Protein AF-A0A8I3AAV0-F1 (afdb_monomer_lite)

Organism: NCBI:txid495285

InterPro domains:
  IPR007312 Phosphoesterase [PTHR31956] (42-120)

Sequence (125 aa):
MYIKHSLILLGGVAGSLATQIPPKHFTAPAAAPTDQSSFYVGDSNDTITNTPYVPGKVFDRFIQIWLENANFATAIADPVYKKLASKGILLTSYYGVTHPSEPNYIASVGGDFFGLAADSLTYIP

Structure (mmCIF, N/CA/C/O backbone):
data_AF-A0A8I3AAV0-F1
#
_entry.id   AF-A0A8I3AAV0-F1
#
loop_
_atom_site.group_PDB
_atom_site.id
_atom_site.type_symbol
_atom_site.label_atom_id
_atom_site.label_alt_id
_atom_site.label_comp_id
_atom_site.label_asym_id
_atom_site.label_entity_id
_atom_site.label_seq_id
_atom_site.pdbx_PDB_ins_code
_atom_site.Cartn_x
_atom_site.Cartn_y
_atom_site.Cartn_z
_atom_site.occupancy
_atom_site.B_iso_or_equiv
_atom_site.auth_seq_id
_atom_site.auth_comp_id
_atom_site.auth_asym_id
_atom_site.auth_atom_id
_atom_site.pdbx_PDB_model_num
ATOM 1 N N . MET A 1 1 ? 50.391 2.138 -17.350 1.00 45.47 1 MET A N 1
ATOM 2 C CA . M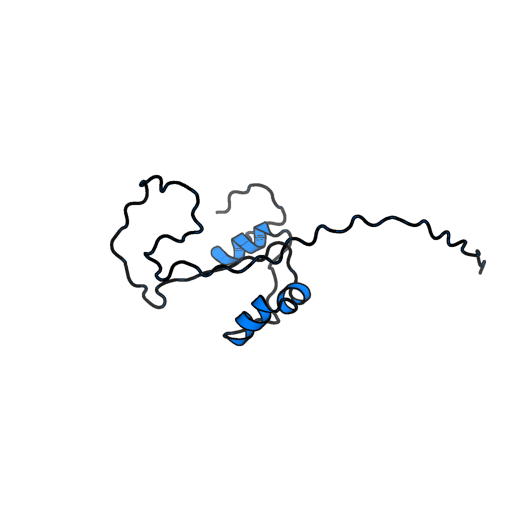ET A 1 1 ? 50.785 2.938 -16.173 1.00 45.47 1 MET A CA 1
ATOM 3 C C . MET A 1 1 ? 51.172 4.329 -16.647 1.00 45.47 1 MET A C 1
ATOM 5 O O . MET A 1 1 ? 52.211 4.477 -17.269 1.00 45.47 1 MET A O 1
ATOM 9 N N . TYR A 1 2 ? 50.299 5.312 -16.431 1.00 33.34 2 TYR A N 1
ATOM 10 C CA . TYR A 1 2 ? 50.631 6.735 -16.503 1.00 33.34 2 TYR A CA 1
ATOM 11 C C . TYR A 1 2 ? 49.705 7.459 -15.526 1.00 33.34 2 TYR A C 1
ATOM 13 O O . TYR A 1 2 ? 48.484 7.366 -15.635 1.00 33.34 2 TYR A O 1
ATOM 21 N N . ILE A 1 3 ? 50.309 8.094 -14.526 1.00 40.25 3 ILE A N 1
ATOM 22 C CA . ILE A 1 3 ? 49.645 8.820 -13.445 1.00 40.25 3 ILE A CA 1
ATOM 23 C C . ILE A 1 3 ? 49.410 10.243 -13.955 1.00 40.25 3 ILE A C 1
ATOM 25 O O . ILE A 1 3 ? 50.364 10.922 -14.338 1.00 40.25 3 ILE A O 1
ATOM 29 N N . LYS A 1 4 ? 48.157 10.706 -13.977 1.00 34.09 4 LYS A N 1
ATOM 30 C CA . LYS A 1 4 ? 47.839 12.127 -14.163 1.00 34.09 4 LYS A CA 1
ATOM 31 C C . LYS A 1 4 ? 47.354 12.695 -12.836 1.00 34.09 4 LYS A C 1
ATOM 33 O O . LYS A 1 4 ? 46.468 12.138 -12.201 1.00 34.09 4 LYS A O 1
ATOM 38 N N . HIS A 1 5 ? 48.010 13.776 -12.428 1.00 35.25 5 HIS A N 1
ATOM 39 C CA . HIS A 1 5 ? 47.771 14.502 -11.192 1.00 35.25 5 HIS A CA 1
ATOM 40 C C . HIS A 1 5 ? 46.419 15.223 -11.262 1.00 35.25 5 HIS A C 1
ATOM 42 O O . HIS A 1 5 ? 46.136 15.918 -12.238 1.00 35.25 5 HIS A O 1
ATOM 48 N N . SER A 1 6 ? 45.602 15.047 -10.226 1.00 36.72 6 SER A N 1
ATOM 49 C CA . SER A 1 6 ? 44.324 15.737 -10.052 1.00 36.72 6 SER A CA 1
ATOM 50 C C . SER A 1 6 ? 44.550 17.162 -9.552 1.00 36.72 6 SER A C 1
ATOM 52 O O . SER A 1 6 ? 45.191 17.360 -8.522 1.00 36.72 6 SER A O 1
ATOM 54 N N . LEU A 1 7 ? 43.974 18.148 -10.242 1.00 34.00 7 LEU A N 1
ATOM 55 C CA . LEU A 1 7 ? 43.758 19.489 -9.705 1.00 34.00 7 LEU A CA 1
ATOM 56 C C . LEU A 1 7 ? 42.315 19.558 -9.197 1.00 34.00 7 LEU A C 1
ATOM 58 O O . LEU A 1 7 ? 41.374 19.517 -9.987 1.00 34.00 7 LEU A O 1
ATOM 62 N N . ILE A 1 8 ? 42.149 19.632 -7.878 1.00 42.28 8 ILE A N 1
ATOM 63 C CA . ILE A 1 8 ? 40.857 19.879 -7.235 1.00 42.28 8 ILE A CA 1
ATOM 64 C C . ILE A 1 8 ? 40.718 21.395 -7.080 1.00 42.28 8 ILE A C 1
ATOM 66 O O . ILE A 1 8 ? 41.411 21.999 -6.264 1.00 42.28 8 ILE A O 1
ATOM 70 N N . LEU A 1 9 ? 39.817 22.010 -7.847 1.00 33.19 9 LEU A N 1
ATOM 71 C CA . LEU A 1 9 ? 39.296 23.338 -7.526 1.00 33.19 9 LEU A CA 1
ATOM 72 C C . LEU A 1 9 ? 38.029 23.168 -6.682 1.00 33.19 9 LEU 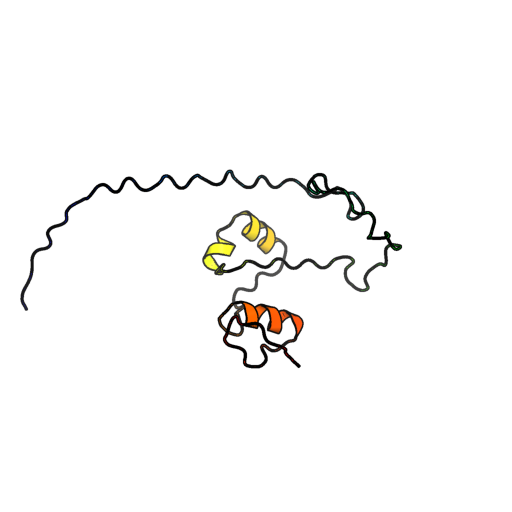A C 1
ATOM 74 O O . LEU A 1 9 ? 36.999 22.720 -7.185 1.00 33.19 9 LEU A O 1
ATOM 78 N N . LEU A 1 10 ? 38.104 23.546 -5.401 1.00 38.22 10 LEU A N 1
ATOM 79 C CA . LEU A 1 10 ? 36.923 23.801 -4.576 1.00 38.22 10 LEU A CA 1
ATOM 80 C C . LEU A 1 10 ? 36.238 25.074 -5.097 1.00 38.22 10 LEU A C 1
ATOM 82 O O . LEU A 1 10 ? 36.533 26.186 -4.664 1.00 38.22 10 LEU A O 1
ATOM 86 N N . GLY A 1 11 ? 35.329 24.906 -6.052 1.00 38.47 11 GLY A N 1
ATOM 87 C CA . GLY A 1 11 ? 34.324 25.913 -6.366 1.00 38.47 11 GLY A CA 1
ATOM 88 C C . GLY A 1 11 ? 33.239 25.868 -5.296 1.00 38.47 11 GLY A C 1
ATOM 89 O O . GLY A 1 11 ? 32.526 24.873 -5.185 1.00 38.47 11 GLY A O 1
ATOM 90 N N . GLY A 1 12 ? 33.132 26.928 -4.495 1.00 42.00 12 GLY A N 1
ATOM 91 C CA . GLY A 1 12 ? 32.033 27.115 -3.555 1.00 42.00 12 GLY A CA 1
ATOM 92 C C . GLY A 1 12 ? 30.718 27.255 -4.312 1.00 42.00 12 GLY A C 1
ATOM 93 O O . GLY A 1 12 ? 30.347 28.348 -4.728 1.00 42.00 12 GLY A O 1
ATOM 94 N N . VAL A 1 13 ? 30.012 26.143 -4.497 1.00 41.62 13 VAL A N 1
ATOM 95 C CA . VAL A 1 13 ? 28.592 26.182 -4.829 1.00 41.62 13 VAL A CA 1
ATOM 96 C C . VAL A 1 13 ? 27.893 26.550 -3.530 1.00 41.62 13 VAL A C 1
ATOM 98 O O . VAL A 1 13 ? 27.864 25.758 -2.589 1.00 41.62 13 VAL A O 1
ATOM 101 N N . ALA A 1 14 ? 27.362 27.770 -3.462 1.00 46.22 14 ALA A N 1
ATOM 102 C CA . ALA A 1 14 ? 26.307 28.089 -2.517 1.00 46.22 14 ALA A CA 1
ATOM 103 C C . ALA A 1 14 ? 25.137 27.162 -2.860 1.00 46.22 14 ALA A C 1
ATOM 105 O O . ALA A 1 14 ? 24.333 27.455 -3.743 1.00 46.22 14 ALA A O 1
ATOM 106 N N . GLY A 1 15 ? 25.123 25.981 -2.238 1.00 41.41 15 GLY A N 1
ATOM 107 C CA . GLY A 1 15 ? 23.996 25.074 -2.304 1.00 41.41 15 GLY A CA 1
ATOM 108 C C . GLY A 1 15 ? 22.787 25.867 -1.853 1.00 41.41 15 GLY A C 1
ATOM 109 O O . GLY A 1 15 ? 22.791 26.439 -0.761 1.00 41.41 15 GLY A O 1
ATOM 110 N N . SER A 1 16 ? 21.794 25.957 -2.730 1.00 45.75 16 SER A N 1
ATOM 111 C CA . SER A 1 16 ? 20.456 26.392 -2.380 1.00 45.75 16 SER A CA 1
ATOM 112 C C . SER A 1 16 ? 20.106 25.757 -1.041 1.00 45.75 16 SER A C 1
ATOM 114 O O . SER A 1 16 ? 20.102 24.532 -0.911 1.00 45.75 16 SER A O 1
ATOM 116 N N . LEU A 1 17 ? 19.875 26.591 -0.024 1.00 42.09 17 LEU A N 1
ATOM 117 C CA . LEU A 1 17 ? 19.238 26.139 1.200 1.00 42.09 17 LEU A CA 1
ATOM 118 C C . LEU A 1 17 ? 17.947 25.478 0.731 1.00 42.09 17 LEU A C 1
ATOM 120 O O . LEU A 1 17 ? 17.057 26.167 0.232 1.00 42.09 17 LEU A O 1
ATOM 124 N N . ALA A 1 18 ? 17.880 24.147 0.797 1.00 49.00 18 ALA A N 1
ATOM 125 C CA . ALA A 1 18 ? 16.613 23.462 0.680 1.00 49.00 18 ALA A CA 1
ATOM 126 C C . ALA A 1 18 ? 15.725 24.151 1.710 1.00 49.00 18 ALA A C 1
ATOM 128 O O . ALA A 1 18 ? 16.037 24.127 2.903 1.00 49.00 18 ALA A O 1
ATOM 129 N N . THR A 1 19 ? 14.698 24.866 1.253 1.00 42.41 19 THR A N 1
ATOM 130 C CA . THR A 1 19 ? 13.682 25.382 2.152 1.00 42.41 19 THR A CA 1
ATOM 131 C C . THR A 1 19 ? 13.166 24.156 2.873 1.00 42.41 19 THR A C 1
ATOM 133 O O . THR A 1 19 ? 12.578 23.262 2.265 1.00 42.41 19 THR A O 1
ATOM 136 N N . GLN A 1 20 ? 13.518 24.047 4.152 1.00 42.31 20 GLN A N 1
ATOM 137 C CA . GLN A 1 20 ? 13.066 22.961 4.990 1.00 42.31 20 GLN A CA 1
ATOM 138 C C . GLN A 1 20 ? 11.547 23.069 4.946 1.00 42.31 20 GLN A C 1
ATOM 140 O O . GLN A 1 20 ? 10.989 24.031 5.477 1.00 42.31 20 GLN A O 1
ATOM 145 N N . ILE A 1 21 ? 10.892 22.166 4.204 1.00 47.94 21 ILE A N 1
ATOM 146 C CA . ILE A 1 21 ? 9.435 22.095 4.182 1.00 47.94 21 ILE A CA 1
ATOM 147 C C . ILE A 1 21 ? 9.069 22.017 5.661 1.00 47.94 21 ILE A C 1
ATOM 149 O O . ILE A 1 21 ? 9.572 21.102 6.330 1.00 47.94 21 ILE A O 1
ATOM 153 N N . PRO A 1 22 ? 8.323 23.001 6.202 1.00 49.22 22 PRO A N 1
ATOM 154 C CA . PRO A 1 22 ? 7.994 23.003 7.614 1.00 49.22 22 PRO A CA 1
ATOM 155 C C . PRO A 1 22 ? 7.444 21.617 7.940 1.00 49.22 22 PRO A C 1
ATOM 157 O O . PRO A 1 22 ? 6.686 21.080 7.118 1.00 49.22 22 PRO A O 1
ATOM 160 N N . PRO A 1 23 ? 7.887 20.991 9.049 1.00 52.78 23 PRO A N 1
ATOM 161 C CA . PRO A 1 23 ? 7.458 19.645 9.392 1.00 52.78 23 PRO A CA 1
ATOM 162 C C . PRO A 1 23 ? 5.948 19.605 9.221 1.00 52.78 23 PRO A C 1
ATOM 164 O O . PRO A 1 23 ? 5.255 20.472 9.756 1.00 52.78 23 PRO A O 1
ATOM 167 N N . LYS A 1 24 ? 5.447 18.683 8.387 1.00 55.88 24 LYS A N 1
ATOM 168 C CA . LYS A 1 24 ? 4.005 18.556 8.189 1.00 55.88 24 LYS A CA 1
ATOM 169 C C . LYS A 1 24 ? 3.433 18.238 9.561 1.00 55.88 24 LYS A C 1
ATOM 171 O O . LYS A 1 24 ? 3.563 17.115 10.042 1.00 55.88 24 LYS A O 1
ATOM 176 N N . HIS A 1 25 ? 2.891 19.254 10.225 1.00 59.69 25 HIS A N 1
ATOM 177 C CA . HIS A 1 25 ? 2.276 19.089 11.522 1.00 59.69 25 HIS A CA 1
ATOM 178 C C . HIS A 1 25 ? 1.075 18.196 11.282 1.00 59.69 25 HIS A C 1
ATOM 180 O O . HIS A 1 25 ? 0.101 18.597 10.640 1.00 59.69 25 HIS A O 1
ATOM 186 N N . PHE A 1 26 ? 1.188 16.948 11.733 1.00 64.12 26 PHE A N 1
ATOM 187 C CA . PHE A 1 26 ? 0.050 16.059 11.752 1.00 64.12 26 PHE A CA 1
ATOM 188 C C . PHE A 1 26 ? -1.034 16.768 12.548 1.00 64.12 26 PHE A C 1
ATOM 190 O O . PHE A 1 26 ? -0.852 17.074 13.727 1.00 64.12 26 PHE A O 1
ATOM 197 N N . THR A 1 27 ? -2.137 17.058 11.881 1.00 64.69 27 THR A N 1
ATOM 198 C CA . THR A 1 27 ? -3.313 17.567 12.555 1.00 64.69 27 THR A CA 1
ATOM 199 C C . THR A 1 27 ? -4.314 16.423 12.570 1.00 64.69 27 THR A C 1
ATOM 201 O O . THR A 1 27 ? -4.490 15.733 11.564 1.00 64.69 27 THR A O 1
ATOM 204 N N . ALA A 1 28 ? -4.869 16.138 13.747 1.00 64.00 28 ALA A N 1
ATOM 205 C CA . ALA A 1 28 ? -5.702 14.961 13.937 1.00 64.00 28 ALA A CA 1
ATOM 206 C C . ALA A 1 28 ? -6.944 15.020 13.030 1.00 64.00 28 ALA A C 1
ATOM 208 O O . ALA A 1 28 ? -7.533 16.096 12.928 1.00 64.00 28 ALA A O 1
ATOM 209 N N . PRO A 1 29 ? -7.348 13.901 12.394 1.00 69.81 29 PRO A N 1
ATOM 210 C CA . PRO A 1 29 ? -8.592 13.828 11.630 1.00 69.81 29 PRO A CA 1
ATOM 211 C C . PRO A 1 29 ? -9.807 14.120 12.523 1.00 69.81 29 PRO A C 1
ATOM 213 O O . PRO A 1 29 ? -9.686 14.214 13.746 1.00 69.81 29 PRO A O 1
ATOM 216 N N . ALA A 1 30 ? -10.982 14.257 11.903 1.00 72.81 30 ALA A N 1
ATOM 217 C CA . ALA A 1 30 ? -12.232 14.463 12.626 1.00 72.81 30 ALA A CA 1
ATOM 218 C C . ALA A 1 30 ? -12.441 13.387 13.711 1.00 72.81 30 ALA A C 1
ATOM 220 O O . ALA A 1 30 ? -11.997 12.245 13.556 1.00 72.81 30 ALA A O 1
ATOM 221 N N . ALA A 1 31 ? -13.090 13.763 14.817 1.00 74.75 31 ALA A N 1
ATOM 222 C CA . ALA A 1 31 ? -13.248 12.898 15.987 1.00 74.75 31 ALA A CA 1
ATOM 223 C C . ALA A 1 31 ? -14.023 11.608 15.670 1.00 74.75 31 ALA A C 1
ATOM 225 O O . ALA A 1 31 ? -13.706 10.554 16.226 1.00 74.75 31 ALA A O 1
ATOM 226 N N . ALA A 1 32 ? -14.980 11.674 14.743 1.00 70.69 32 ALA A N 1
ATOM 227 C CA . ALA A 1 32 ? -15.670 10.519 14.189 1.00 70.69 32 ALA A CA 1
ATOM 228 C C . ALA A 1 32 ? -15.627 10.498 12.647 1.00 70.69 32 ALA A C 1
ATOM 230 O O . ALA A 1 32 ? -15.495 11.541 12.011 1.00 70.69 32 ALA A O 1
ATOM 231 N N . PRO A 1 33 ? -15.810 9.325 12.009 1.00 63.91 33 PRO A N 1
ATOM 232 C CA . PRO A 1 33 ? -15.873 9.205 10.547 1.00 63.91 33 PRO A CA 1
ATOM 233 C C . PRO A 1 33 ? -17.026 9.971 9.882 1.00 63.91 33 PRO A C 1
ATOM 235 O O . PRO A 1 33 ? -17.012 10.145 8.668 1.00 63.91 33 PRO A O 1
ATOM 238 N N . THR A 1 34 ? -18.045 10.352 10.653 1.00 69.31 34 THR A N 1
ATOM 239 C CA . THR A 1 34 ? -19.191 11.162 10.210 1.00 69.31 34 THR A CA 1
ATOM 240 C C . THR A 1 34 ? -18.983 12.652 10.438 1.00 69.31 34 THR A C 1
ATOM 242 O O . THR A 1 34 ? -19.762 13.454 9.931 1.00 69.31 34 THR A O 1
ATOM 245 N N . ASP A 1 35 ? -17.966 13.022 11.213 1.00 72.12 35 ASP A N 1
ATOM 246 C CA . ASP A 1 35 ? -17.677 14.415 11.499 1.00 72.12 35 ASP A CA 1
ATOM 247 C C . ASP A 1 35 ? -16.895 15.005 10.329 1.00 72.12 35 ASP A C 1
ATOM 249 O O . ASP A 1 35 ? -15.932 14.417 9.825 1.00 72.12 35 ASP A O 1
ATOM 253 N N . GLN A 1 36 ? -17.291 16.199 9.899 1.00 68.50 36 GLN A N 1
ATOM 254 C CA . GLN A 1 36 ? -16.538 16.924 8.890 1.00 68.50 36 GLN A CA 1
ATOM 255 C C . GLN A 1 36 ? -15.167 17.299 9.460 1.00 68.50 36 GLN A C 1
ATOM 257 O O . GLN A 1 36 ? -15.054 17.945 10.503 1.00 68.50 36 GLN A O 1
ATOM 262 N N . SER A 1 37 ? -14.102 16.896 8.767 1.00 68.25 37 SER A N 1
ATOM 263 C CA . SER A 1 37 ? -12.757 17.311 9.155 1.00 68.25 37 SER A CA 1
ATOM 264 C C . SER A 1 37 ? -12.589 18.810 8.926 1.00 68.25 37 SER A C 1
ATOM 266 O O . SER A 1 37 ? -12.962 19.318 7.867 1.00 68.25 37 SER A O 1
ATOM 268 N N . SER A 1 38 ? -11.938 19.500 9.861 1.00 67.06 38 SER A N 1
ATOM 269 C CA . SER A 1 38 ? -11.577 20.914 9.711 1.00 67.06 38 SER A CA 1
ATOM 270 C C . SER A 1 38 ? -10.545 21.177 8.599 1.00 67.06 38 SER A C 1
ATOM 272 O O . SER A 1 38 ? -10.240 22.332 8.321 1.00 67.06 38 SER A O 1
ATOM 274 N N . PHE A 1 39 ? -10.015 20.129 7.946 1.00 64.75 39 PHE A N 1
ATOM 275 C CA . PHE A 1 39 ? -9.082 20.226 6.809 1.00 64.75 39 PHE A CA 1
ATOM 276 C C . PHE A 1 39 ? -9.759 20.341 5.452 1.00 64.75 39 PHE A C 1
ATOM 278 O O . PHE A 1 39 ? -9.086 20.651 4.470 1.00 64.75 39 PHE A O 1
ATOM 285 N N . TYR A 1 40 ? -11.057 20.054 5.363 1.00 58.41 40 TYR A N 1
ATOM 286 C CA . TYR A 1 40 ? -11.780 20.249 4.117 1.00 58.41 40 TYR A CA 1
ATOM 287 C C . TYR A 1 40 ? -12.111 21.740 3.987 1.00 58.41 40 TYR A C 1
ATOM 289 O O . TYR A 1 40 ? -13.017 22.237 4.646 1.00 58.41 40 TYR A O 1
ATOM 297 N N . VAL A 1 41 ? -11.313 22.456 3.185 1.00 57.25 41 VAL A N 1
ATOM 298 C CA . VAL A 1 41 ? -11.442 23.910 2.935 1.00 57.25 41 VAL A CA 1
ATOM 299 C C . VAL A 1 41 ? -12.374 24.208 1.745 1.00 57.25 41 VAL A C 1
ATOM 301 O O . VAL A 1 41 ? -12.552 25.361 1.370 1.00 57.25 41 VAL A O 1
ATOM 304 N N . GLY A 1 42 ? -12.946 23.178 1.115 1.00 63.81 42 GLY A N 1
ATOM 305 C CA . GLY A 1 42 ? -13.980 23.347 0.094 1.00 63.81 42 GLY A CA 1
ATOM 306 C C . GLY A 1 42 ? -15.363 23.449 0.732 1.00 63.81 42 GLY A C 1
ATOM 307 O O . GLY A 1 42 ? -15.610 22.830 1.766 1.00 63.81 42 GLY A O 1
ATOM 308 N N . ASP A 1 43 ? -16.281 24.182 0.106 1.00 55.47 43 ASP A N 1
ATOM 309 C CA . ASP A 1 43 ? -17.700 23.986 0.394 1.00 55.47 43 ASP A CA 1
ATOM 310 C C . ASP A 1 43 ? -18.063 22.550 -0.006 1.00 55.47 43 ASP A C 1
ATOM 312 O O . ASP A 1 43 ? -17.715 22.093 -1.101 1.00 55.47 43 ASP A O 1
ATOM 316 N N . SER A 1 44 ? -18.734 21.816 0.887 1.00 63.97 44 SER A N 1
ATOM 317 C CA . SER A 1 44 ? -19.411 20.581 0.488 1.00 63.97 44 SER A CA 1
ATOM 318 C C . SER A 1 44 ? -20.333 20.950 -0.667 1.00 63.97 44 SER A C 1
ATOM 320 O O . SER A 1 44 ? -21.191 21.813 -0.522 1.00 63.97 44 SER A O 1
ATOM 322 N N . ASN A 1 45 ? -20.161 20.330 -1.833 1.00 68.69 45 ASN A N 1
ATOM 323 C CA . ASN A 1 45 ? -21.057 20.590 -2.960 1.00 68.69 45 ASN A CA 1
ATOM 324 C C . ASN A 1 45 ? -22.439 19.928 -2.770 1.00 68.69 45 ASN A C 1
ATOM 326 O O . ASN A 1 45 ? -23.223 19.906 -3.714 1.00 68.69 45 ASN A O 1
ATOM 330 N N . ASP A 1 46 ? -22.699 19.337 -1.593 1.00 63.19 46 ASP A N 1
ATOM 331 C CA . ASP A 1 46 ? -23.921 1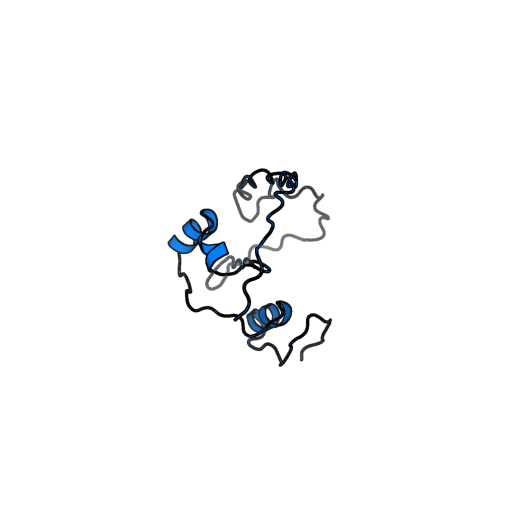8.638 -1.177 1.00 63.19 46 ASP A CA 1
ATOM 332 C C . ASP A 1 46 ? -24.437 17.598 -2.187 1.00 63.19 46 ASP A C 1
ATOM 334 O O . ASP A 1 46 ? -25.575 17.137 -2.113 1.00 63.19 46 ASP A O 1
ATOM 338 N N . THR A 1 47 ? -23.579 17.164 -3.119 1.00 64.25 47 THR A N 1
ATOM 339 C CA . THR A 1 47 ? -23.916 16.127 -4.106 1.00 64.25 47 THR A CA 1
ATOM 340 C C . THR A 1 47 ? -23.809 14.722 -3.526 1.00 64.25 47 THR A C 1
ATOM 342 O O . THR A 1 47 ? -24.370 13.779 -4.084 1.00 64.25 47 THR A O 1
ATOM 345 N N . ILE A 1 48 ? -23.123 14.568 -2.389 1.00 64.75 48 ILE A N 1
ATOM 346 C CA . ILE A 1 48 ? -23.045 13.307 -1.657 1.00 64.75 48 ILE A CA 1
ATOM 347 C C . ILE A 1 48 ? -24.178 13.287 -0.632 1.00 64.75 48 ILE A C 1
ATOM 349 O O . ILE A 1 48 ? -24.073 13.848 0.456 1.00 64.75 48 ILE A O 1
ATOM 353 N N . THR A 1 49 ? -25.272 12.605 -0.959 1.00 70.94 49 THR A N 1
ATOM 354 C CA . THR A 1 49 ? -26.283 12.261 0.043 1.00 70.94 49 THR A CA 1
ATOM 355 C C . THR A 1 49 ? -25.680 11.251 1.015 1.00 70.94 49 THR A C 1
ATOM 357 O O . THR A 1 49 ? -25.344 10.139 0.602 1.00 70.94 49 THR A O 1
ATOM 360 N N . ASN A 1 50 ? -25.556 11.611 2.296 1.00 68.06 50 ASN A N 1
ATOM 361 C CA . ASN A 1 50 ? -25.141 10.670 3.336 1.00 68.06 50 ASN A CA 1
ATOM 362 C C . ASN A 1 50 ? -26.164 9.531 3.436 1.00 68.06 50 ASN A C 1
ATOM 364 O O . ASN A 1 50 ? -27.227 9.666 4.041 1.00 68.06 50 ASN A O 1
ATOM 368 N N . THR A 1 51 ? -25.846 8.398 2.816 1.00 71.38 51 THR A N 1
ATOM 369 C CA . THR A 1 51 ? -26.601 7.159 2.982 1.00 71.38 51 THR A CA 1
ATOM 370 C C . THR A 1 51 ? -26.411 6.624 4.401 1.00 71.38 51 THR A C 1
ATOM 372 O O . THR A 1 51 ? -25.348 6.848 4.990 1.00 71.38 51 THR A O 1
ATOM 375 N N . PRO A 1 52 ? -27.386 5.878 4.954 1.00 82.12 52 PRO A N 1
ATOM 376 C CA . PRO A 1 52 ? -27.222 5.239 6.251 1.00 82.12 52 PRO A CA 1
ATOM 377 C C . PRO A 1 52 ? -25.926 4.432 6.317 1.00 82.12 52 PRO A C 1
ATOM 379 O O . PRO A 1 52 ? -25.539 3.770 5.353 1.00 82.12 52 PRO A O 1
ATOM 382 N N . TYR A 1 53 ? -25.261 4.494 7.467 1.00 82.06 53 TYR A N 1
ATOM 383 C CA . TYR A 1 53 ? -24.059 3.716 7.712 1.00 82.06 53 TYR A CA 1
ATOM 384 C C . TYR A 1 53 ? -24.340 2.218 7.524 1.00 82.06 53 TYR A C 1
ATOM 386 O O . TYR A 1 53 ? -25.204 1.656 8.197 1.00 82.06 53 TYR A O 1
ATOM 394 N N . VAL A 1 54 ? -23.594 1.577 6.622 1.00 85.81 54 VAL A N 1
ATOM 395 C CA . VAL A 1 54 ? -23.620 0.125 6.418 1.00 85.81 54 VAL A CA 1
ATOM 396 C C . VAL A 1 54 ? -22.380 -0.475 7.094 1.00 85.81 54 VAL A C 1
ATOM 398 O O . VAL A 1 54 ? -21.269 -0.200 6.630 1.00 85.81 54 VAL A O 1
ATOM 401 N N . PRO A 1 55 ? -22.533 -1.268 8.174 1.00 89.25 55 PRO A N 1
ATOM 402 C CA . PRO A 1 55 ? -21.413 -1.951 8.817 1.00 89.25 55 PRO A CA 1
ATOM 403 C C . PRO A 1 55 ? -20.720 -2.929 7.868 1.00 89.25 55 PRO A C 1
ATOM 405 O O . PRO A 1 55 ? -21.366 -3.577 7.036 1.00 89.25 55 PRO A O 1
ATOM 408 N N . GLY A 1 56 ? -19.405 -3.068 8.008 1.00 90.06 56 GLY A N 1
ATOM 409 C CA . GLY A 1 56 ? -18.658 -4.050 7.232 1.00 90.06 56 GLY A CA 1
ATOM 410 C C . GLY A 1 56 ? -18.795 -5.465 7.792 1.00 90.06 56 GLY A C 1
ATOM 411 O O . GLY A 1 56 ? -19.140 -5.671 8.951 1.00 90.06 56 GLY A O 1
ATOM 412 N N . LYS A 1 57 ? -18.489 -6.479 6.972 1.00 93.94 57 LYS A N 1
ATOM 413 C CA . LYS A 1 57 ? -18.495 -7.883 7.433 1.00 93.94 57 LYS A CA 1
ATOM 414 C C . LYS A 1 57 ? -17.317 -8.222 8.350 1.00 93.94 57 LYS A C 1
ATOM 416 O O . LYS A 1 57 ? -17.448 -9.078 9.215 1.00 93.94 57 LYS A O 1
ATOM 421 N N . VAL A 1 58 ? -16.162 -7.602 8.104 1.00 95.25 58 VAL A N 1
ATOM 422 C CA . VAL A 1 58 ? -14.899 -7.870 8.820 1.00 95.25 58 VAL A CA 1
ATOM 423 C C . VAL A 1 58 ? -14.302 -6.577 9.365 1.00 95.25 58 VAL A C 1
ATOM 425 O O . VAL A 1 58 ? -13.859 -6.530 10.506 1.00 95.25 58 VAL A O 1
ATOM 428 N N . PHE A 1 59 ? -14.305 -5.524 8.552 1.00 91.38 59 PHE A N 1
ATOM 429 C CA . PHE A 1 59 ? -13.848 -4.191 8.915 1.00 91.38 59 PHE A CA 1
ATOM 430 C C . PHE A 1 59 ? -14.864 -3.162 8.437 1.00 91.38 59 PHE A C 1
ATOM 432 O O . PHE A 1 59 ? -15.403 -3.283 7.340 1.00 91.38 59 PHE A O 1
ATOM 439 N N . ASP A 1 60 ? -15.069 -2.118 9.228 1.00 87.06 60 ASP A N 1
ATOM 440 C CA . ASP A 1 60 ? -15.932 -0.996 8.858 1.00 87.06 60 ASP A CA 1
ATOM 441 C C . ASP A 1 60 ? -15.250 -0.032 7.879 1.00 87.06 60 ASP A C 1
ATOM 443 O O . ASP A 1 60 ? -15.909 0.666 7.102 1.00 87.06 60 ASP A O 1
ATOM 447 N N . ARG A 1 61 ? -13.911 0.012 7.915 1.00 84.88 61 ARG A N 1
ATOM 448 C CA . ARG A 1 61 ? -13.057 0.849 7.068 1.00 84.88 61 ARG A CA 1
ATOM 449 C C . ARG A 1 61 ? -11.766 0.111 6.728 1.00 84.88 61 ARG A C 1
ATOM 451 O O . ARG A 1 61 ? -11.131 -0.472 7.602 1.00 84.88 61 ARG A O 1
ATOM 458 N N . PHE A 1 62 ? -11.367 0.196 5.465 1.00 86.94 62 PHE A N 1
ATOM 459 C CA . PHE A 1 62 ? -10.071 -0.251 4.971 1.00 86.94 62 PHE A CA 1
ATOM 460 C C . PHE A 1 62 ? -9.372 0.941 4.327 1.00 86.94 62 PHE A C 1
ATOM 462 O O . PHE A 1 62 ? -9.968 1.638 3.507 1.00 86.94 62 PHE A O 1
ATOM 469 N N . ILE A 1 63 ? -8.137 1.206 4.744 1.00 90.12 63 ILE A N 1
ATOM 470 C CA . ILE A 1 63 ? -7.351 2.350 4.284 1.00 90.12 63 ILE A CA 1
ATOM 471 C C . ILE A 1 63 ? -6.041 1.813 3.728 1.00 90.12 63 ILE A C 1
ATOM 473 O O . ILE A 1 63 ? -5.321 1.093 4.418 1.00 90.12 63 ILE A O 1
ATOM 477 N N . GLN A 1 64 ? -5.728 2.204 2.497 1.00 92.31 64 GLN A N 1
ATOM 478 C CA . GLN A 1 64 ? -4.459 1.913 1.846 1.00 92.31 64 GLN A CA 1
ATOM 479 C C . GLN A 1 64 ? -3.748 3.233 1.545 1.00 92.31 64 GLN A C 1
ATOM 481 O O . GLN A 1 64 ? -4.350 4.160 1.007 1.00 92.31 64 GLN A O 1
ATOM 486 N N . ILE A 1 65 ? -2.476 3.326 1.932 1.00 90.69 65 ILE A N 1
ATOM 487 C CA . ILE A 1 65 ? -1.637 4.507 1.711 1.00 90.69 65 ILE A CA 1
ATOM 488 C C . ILE A 1 65 ? -0.502 4.094 0.783 1.00 90.69 65 ILE A C 1
ATOM 490 O O . ILE A 1 65 ? 0.271 3.195 1.111 1.00 90.69 65 ILE A O 1
ATOM 494 N N . TRP A 1 66 ? -0.406 4.769 -0.356 1.00 91.25 66 TRP A N 1
ATOM 495 C CA . TRP A 1 66 ? 0.618 4.529 -1.364 1.00 91.25 66 TRP A CA 1
ATOM 496 C C . TRP A 1 66 ? 1.749 5.540 -1.222 1.00 91.25 66 TRP A C 1
ATOM 498 O O . TRP A 1 66 ? 1.513 6.748 -1.183 1.00 91.25 66 TRP A O 1
ATOM 508 N N . LEU A 1 67 ? 2.980 5.040 -1.126 1.00 91.31 67 LEU A N 1
ATOM 509 C CA . LEU A 1 67 ? 4.183 5.864 -1.065 1.00 91.31 67 LEU A CA 1
ATOM 510 C C . LEU A 1 67 ? 4.855 5.867 -2.439 1.00 91.31 67 LEU A C 1
ATOM 512 O O . LEU A 1 67 ? 5.696 5.020 -2.734 1.00 91.31 67 LEU A O 1
ATOM 516 N N . GLU A 1 68 ? 4.452 6.813 -3.281 1.00 87.88 68 GLU A N 1
ATOM 517 C CA . GLU A 1 68 ? 4.993 6.968 -4.633 1.00 87.88 68 GLU A CA 1
ATOM 518 C C . GLU A 1 68 ? 6.514 7.205 -4.592 1.00 87.88 68 GLU A C 1
ATOM 520 O O . GLU A 1 68 ? 7.008 8.039 -3.828 1.00 87.88 68 GLU A O 1
ATOM 525 N N . ASN A 1 69 ? 7.258 6.456 -5.413 1.00 87.69 69 ASN A N 1
ATOM 526 C CA . ASN A 1 69 ? 8.722 6.521 -5.539 1.00 87.69 69 ASN A CA 1
ATOM 527 C C . ASN A 1 69 ? 9.515 6.347 -4.224 1.00 87.69 69 ASN A C 1
ATOM 529 O O . ASN A 1 69 ? 10.665 6.782 -4.120 1.00 87.69 69 ASN A O 1
ATOM 533 N N . ALA A 1 70 ? 8.935 5.688 -3.217 1.00 90.44 70 ALA A N 1
ATOM 534 C CA . ALA A 1 70 ? 9.604 5.415 -1.949 1.00 90.44 70 ALA A CA 1
ATOM 535 C C . ALA A 1 70 ? 10.159 3.983 -1.897 1.00 90.44 70 ALA A C 1
ATOM 537 O O . ALA A 1 70 ? 9.434 3.009 -2.081 1.00 90.44 70 ALA A O 1
ATOM 538 N N . ASN A 1 71 ? 11.447 3.843 -1.573 1.00 91.12 71 ASN A N 1
ATOM 539 C CA . ASN A 1 71 ? 12.039 2.537 -1.272 1.00 91.12 71 ASN A CA 1
ATOM 540 C C . ASN A 1 71 ? 11.905 2.189 0.225 1.00 91.12 71 ASN A C 1
ATOM 542 O O . ASN A 1 71 ? 11.724 3.065 1.076 1.00 91.12 71 ASN A O 1
ATOM 546 N N . PHE A 1 72 ? 12.050 0.899 0.551 1.00 93.62 72 PHE A N 1
ATOM 547 C CA . PHE A 1 72 ? 11.897 0.379 1.914 1.00 93.62 72 PHE A CA 1
ATOM 548 C C . PHE A 1 72 ? 12.818 1.061 2.936 1.00 93.62 72 PHE A C 1
ATOM 550 O O . PHE A 1 72 ? 12.360 1.447 4.009 1.00 93.62 72 PHE A O 1
ATOM 557 N N . ALA A 1 73 ? 14.105 1.225 2.610 1.00 94.62 73 ALA A N 1
ATOM 558 C CA . ALA A 1 73 ? 15.090 1.789 3.532 1.00 94.62 73 ALA A CA 1
ATOM 559 C C . ALA A 1 73 ? 14.759 3.245 3.892 1.00 94.62 73 ALA A C 1
ATOM 561 O O . ALA A 1 73 ? 14.870 3.635 5.053 1.00 94.62 73 ALA A O 1
ATOM 562 N N . THR A 1 74 ? 14.295 4.028 2.916 1.00 93.88 74 THR A N 1
ATOM 563 C CA . THR A 1 74 ? 13.819 5.395 3.137 1.00 93.88 74 THR A CA 1
ATOM 564 C C . THR A 1 74 ? 12.533 5.410 3.965 1.00 93.88 74 THR A C 1
ATOM 566 O O . THR A 1 74 ? 12.451 6.160 4.935 1.00 93.88 74 THR A O 1
ATOM 569 N N . ALA A 1 75 ? 11.549 4.567 3.639 1.00 93.69 75 ALA A N 1
ATOM 570 C CA . ALA A 1 75 ? 10.268 4.547 4.346 1.00 93.69 75 ALA A CA 1
ATOM 571 C C . ALA A 1 75 ? 10.414 4.127 5.820 1.00 93.69 75 ALA A C 1
ATOM 573 O O . ALA A 1 75 ? 9.843 4.764 6.702 1.00 93.69 75 ALA A O 1
ATOM 574 N N . ILE A 1 76 ? 11.211 3.096 6.122 1.00 94.19 76 ILE A N 1
ATOM 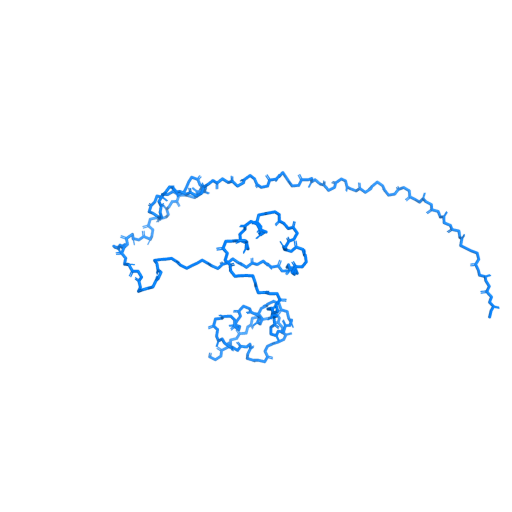575 C CA . ILE A 1 76 ? 11.365 2.593 7.498 1.00 94.19 76 ILE A CA 1
ATOM 576 C C . ILE A 1 76 ? 12.241 3.494 8.386 1.00 94.19 76 ILE A C 1
ATOM 578 O O . ILE A 1 76 ? 12.221 3.364 9.613 1.00 94.19 76 ILE A O 1
ATOM 582 N N . ALA A 1 77 ? 13.005 4.410 7.782 1.00 94.44 77 ALA A N 1
ATOM 583 C CA . ALA A 1 77 ? 13.759 5.428 8.507 1.00 94.44 77 ALA A CA 1
ATOM 584 C C . ALA A 1 77 ? 12.854 6.544 9.064 1.00 94.44 77 ALA A C 1
ATOM 586 O O . ALA A 1 77 ? 13.238 7.200 10.034 1.00 94.44 77 ALA A O 1
ATOM 587 N N . ASP A 1 78 ? 11.656 6.742 8.501 1.00 94.44 78 ASP A N 1
ATOM 588 C CA . ASP A 1 78 ? 10.702 7.737 8.991 1.00 94.44 78 ASP A CA 1
ATOM 589 C C . ASP A 1 78 ? 10.101 7.302 10.348 1.00 94.44 78 ASP A C 1
ATOM 591 O O . ASP A 1 78 ? 9.519 6.212 10.456 1.00 94.44 78 ASP A O 1
ATOM 595 N N . PRO A 1 79 ? 10.185 8.135 11.404 1.00 94.12 79 PRO A N 1
ATOM 596 C CA . PRO A 1 79 ? 9.629 7.810 12.717 1.00 94.12 79 PRO A CA 1
ATOM 597 C C . PRO A 1 79 ? 8.122 7.517 12.712 1.00 94.12 79 PRO A C 1
ATOM 599 O O . PRO A 1 79 ? 7.658 6.701 13.516 1.00 94.12 79 PRO A O 1
ATOM 602 N N . VAL A 1 80 ? 7.350 8.158 11.830 1.00 92.25 80 VAL A N 1
ATOM 603 C CA . VAL A 1 80 ? 5.900 7.955 11.708 1.00 92.25 80 VAL A CA 1
ATOM 604 C C . VAL A 1 80 ? 5.617 6.554 11.182 1.00 92.25 80 VAL A C 1
ATOM 606 O O . VAL A 1 80 ? 4.866 5.805 11.813 1.00 92.25 80 VAL A O 1
ATOM 609 N N . TYR A 1 81 ? 6.261 6.157 10.083 1.00 93.00 81 TYR A N 1
ATOM 610 C CA . TYR A 1 81 ? 6.078 4.821 9.515 1.00 93.00 81 TYR A CA 1
ATOM 611 C C . TYR A 1 81 ? 6.644 3.735 10.423 1.00 93.00 81 TYR A C 1
ATOM 613 O O . TYR A 1 81 ? 6.004 2.700 10.596 1.00 93.00 81 TYR A O 1
ATOM 621 N N . LYS A 1 82 ? 7.767 3.982 11.105 1.00 93.31 82 LYS A N 1
ATOM 622 C CA . LYS A 1 82 ? 8.316 3.048 12.096 1.00 93.31 82 LYS A CA 1
ATOM 623 C C . LYS A 1 82 ? 7.348 2.798 13.258 1.00 93.31 82 LYS A C 1
ATOM 625 O O . LYS A 1 82 ? 7.168 1.654 13.675 1.00 93.31 82 LYS A O 1
ATOM 630 N N . LYS A 1 83 ? 6.681 3.847 13.751 1.00 93.75 83 LYS A N 1
ATOM 631 C CA . LYS A 1 83 ? 5.640 3.741 14.788 1.00 93.75 83 LYS A CA 1
ATOM 632 C C . LYS A 1 83 ? 4.377 3.033 14.288 1.00 93.75 83 LYS A C 1
ATOM 634 O O . LYS A 1 83 ? 3.693 2.391 15.080 1.00 93.75 83 LYS A O 1
ATOM 639 N N . LEU A 1 84 ? 4.034 3.165 13.008 1.00 91.69 84 LEU A N 1
ATOM 640 C CA . LEU A 1 84 ? 2.920 2.424 12.408 1.00 91.69 84 LEU A CA 1
ATOM 641 C C . LEU A 1 84 ? 3.270 0.943 12.229 1.00 91.69 84 LEU A C 1
ATOM 643 O O . LEU A 1 84 ? 2.489 0.087 12.636 1.00 91.69 84 LEU A O 1
ATOM 647 N N . ALA A 1 85 ? 4.460 0.640 11.711 1.00 93.88 85 ALA A N 1
ATOM 648 C CA . ALA A 1 85 ? 4.945 -0.722 11.514 1.00 93.88 85 ALA A CA 1
ATOM 649 C C . ALA A 1 85 ? 4.978 -1.523 12.827 1.00 93.88 85 ALA A C 1
ATOM 651 O O . ALA A 1 85 ? 4.635 -2.700 12.831 1.00 93.88 85 ALA A O 1
ATOM 652 N N . SER A 1 86 ? 5.299 -0.885 13.961 1.00 95.19 86 SER A N 1
ATOM 653 C CA . SER A 1 86 ? 5.295 -1.551 15.273 1.00 95.19 86 SER A CA 1
ATOM 654 C C . SER A 1 86 ? 3.902 -1.945 15.783 1.00 95.19 86 SER A C 1
ATOM 656 O O . SER A 1 86 ? 3.803 -2.604 16.813 1.00 95.19 86 SER A O 1
ATOM 658 N N . LYS A 1 87 ? 2.823 -1.498 15.129 1.00 95.75 87 LYS A N 1
ATOM 659 C CA . LYS A 1 87 ? 1.433 -1.810 15.503 1.00 95.75 87 LYS A CA 1
ATOM 660 C C . LYS A 1 87 ? 0.816 -2.922 14.656 1.00 95.75 87 LYS A C 1
ATOM 662 O O . LYS A 1 87 ? -0.361 -3.224 14.831 1.00 95.75 87 LYS A O 1
ATOM 667 N N . GLY A 1 88 ? 1.570 -3.496 13.726 1.00 94.06 88 GLY A N 1
ATOM 668 C CA . GLY A 1 88 ? 1.046 -4.479 12.792 1.00 94.06 88 GLY A CA 1
ATOM 669 C C . GLY A 1 88 ? 2.134 -5.374 12.227 1.00 94.06 88 GLY A C 1
ATOM 670 O O . GLY A 1 88 ? 3.119 -5.685 12.893 1.00 94.06 88 GLY A O 1
ATOM 671 N N . ILE A 1 89 ? 1.923 -5.805 10.988 1.00 95.69 89 ILE A N 1
ATOM 672 C CA . ILE A 1 89 ? 2.828 -6.702 10.278 1.00 95.69 89 ILE A CA 1
ATOM 673 C C . ILE A 1 89 ? 3.683 -5.869 9.325 1.00 95.69 89 ILE A C 1
ATOM 675 O O . ILE A 1 89 ? 3.155 -5.172 8.459 1.00 95.69 89 ILE A O 1
ATOM 679 N N . LEU A 1 90 ? 5.005 -5.962 9.473 1.00 95.69 90 LEU A N 1
ATOM 680 C CA . LEU A 1 90 ? 5.964 -5.385 8.537 1.00 95.69 90 LEU A CA 1
ATOM 681 C C . LEU A 1 90 ? 6.414 -6.455 7.540 1.00 95.69 90 LEU A C 1
ATOM 683 O O . LEU A 1 90 ? 7.015 -7.455 7.927 1.00 95.69 90 LEU A O 1
ATOM 687 N N . LEU A 1 91 ? 6.159 -6.227 6.254 1.00 95.38 91 LEU A N 1
ATOM 688 C CA . LEU A 1 91 ? 6.565 -7.136 5.186 1.00 95.38 91 LEU A CA 1
ATOM 689 C C . LEU A 1 91 ? 7.952 -6.738 4.661 1.00 95.38 91 LEU A C 1
ATOM 691 O O . LEU A 1 91 ? 8.080 -5.832 3.844 1.00 95.38 91 LEU A O 1
ATOM 695 N N . THR A 1 92 ? 9.005 -7.411 5.124 1.00 95.19 92 THR A N 1
ATOM 696 C CA . THR A 1 92 ? 10.401 -7.116 4.730 1.00 95.19 92 THR A CA 1
ATOM 697 C C . THR A 1 92 ? 10.815 -7.727 3.388 1.00 95.19 92 THR A C 1
ATOM 699 O O . THR A 1 92 ? 11.921 -7.487 2.914 1.00 95.19 92 THR A O 1
ATOM 702 N N . SER A 1 93 ? 9.933 -8.522 2.781 1.00 95.44 93 SER A N 1
ATOM 703 C CA . SER A 1 93 ? 10.131 -9.188 1.488 1.00 95.44 93 SER A CA 1
ATOM 704 C C . SER A 1 93 ? 8.927 -8.959 0.571 1.00 95.44 93 SER A C 1
ATOM 706 O O . SER A 1 93 ? 8.446 -9.879 -0.083 1.00 95.44 93 SER A O 1
ATOM 708 N N . TYR A 1 94 ? 8.405 -7.729 0.581 1.00 93.38 94 TYR A N 1
ATOM 709 C CA . TYR A 1 94 ? 7.343 -7.278 -0.314 1.00 93.38 94 TYR A CA 1
ATOM 710 C C . TYR A 1 94 ? 7.957 -6.511 -1.486 1.00 93.38 94 TYR A C 1
ATOM 712 O O . TYR A 1 94 ? 8.645 -5.510 -1.280 1.00 93.38 94 TYR A O 1
ATOM 720 N N . TYR A 1 95 ? 7.722 -6.996 -2.702 1.00 93.06 95 TYR A N 1
ATOM 721 C CA . TYR A 1 95 ? 8.331 -6.476 -3.922 1.00 93.06 95 TYR A CA 1
ATOM 722 C C . TYR A 1 95 ? 7.251 -6.050 -4.910 1.00 93.06 95 TYR A C 1
ATOM 724 O O . TYR A 1 95 ? 6.179 -6.653 -4.963 1.00 93.06 95 TYR A O 1
ATOM 732 N N . GLY A 1 96 ? 7.553 -5.021 -5.701 1.00 92.31 96 GLY A N 1
ATOM 733 C CA . GLY A 1 96 ? 6.755 -4.696 -6.877 1.00 92.31 96 GLY A CA 1
ATOM 734 C C . GLY A 1 96 ? 6.822 -5.816 -7.915 1.00 92.31 96 GLY A C 1
ATOM 735 O O . GLY A 1 96 ? 7.775 -6.598 -7.943 1.00 92.31 96 GLY A O 1
ATOM 736 N N . VAL A 1 97 ? 5.810 -5.881 -8.773 1.00 94.56 97 VAL A N 1
ATOM 737 C CA . VAL A 1 97 ? 5.726 -6.863 -9.863 1.00 94.56 97 VAL A CA 1
ATOM 738 C C . VAL A 1 97 ? 6.567 -6.452 -11.072 1.00 94.56 97 VAL A C 1
ATOM 740 O O . VAL A 1 97 ? 7.087 -7.314 -11.773 1.00 94.56 97 VAL A O 1
ATOM 743 N N . THR A 1 98 ? 6.734 -5.146 -11.308 1.00 93.12 98 THR A N 1
ATOM 744 C CA . THR A 1 98 ? 7.576 -4.586 -12.380 1.00 93.12 98 THR A CA 1
ATOM 745 C C . THR A 1 98 ? 7.851 -3.089 -12.140 1.00 93.12 98 THR A C 1
ATOM 747 O O . THR A 1 98 ? 7.477 -2.546 -11.101 1.00 93.12 98 THR A O 1
ATOM 750 N N . HIS A 1 99 ? 8.523 -2.418 -13.077 1.00 90.88 99 HIS A N 1
ATOM 751 C CA . HIS A 1 99 ? 8.702 -0.960 -13.141 1.00 90.88 99 HIS A CA 1
ATOM 752 C C . HIS A 1 99 ? 8.214 -0.483 -14.527 1.00 90.88 99 HIS A C 1
ATOM 754 O O . HIS A 1 99 ? 8.537 -1.173 -15.499 1.00 90.88 99 HIS A O 1
ATOM 760 N N . PRO A 1 100 ? 7.482 0.646 -14.687 1.00 92.44 100 PRO A N 1
ATOM 761 C CA . PRO A 1 100 ? 7.197 1.764 -13.762 1.00 92.44 100 PRO A CA 1
ATOM 762 C C . PRO A 1 100 ? 6.121 1.499 -12.687 1.00 92.44 100 PRO A C 1
ATOM 764 O O . PRO A 1 100 ? 5.748 0.354 -12.447 1.00 92.44 100 PRO A O 1
ATOM 767 N N . SER A 1 101 ? 5.685 2.544 -11.966 1.00 93.25 101 SER A N 1
ATOM 768 C CA . SER A 1 101 ? 4.733 2.447 -10.847 1.00 93.25 101 SER A CA 1
ATOM 769 C C . SER A 1 101 ? 3.325 2.016 -11.281 1.00 93.25 101 SER A C 1
ATOM 771 O O . SER A 1 101 ? 2.741 1.187 -10.583 1.00 93.25 101 SER A O 1
ATOM 773 N N . GLU A 1 102 ? 2.819 2.470 -12.437 1.00 93.44 102 GLU A N 1
ATOM 774 C CA . GLU A 1 102 ? 1.477 2.136 -12.963 1.00 93.44 102 GLU A CA 1
ATOM 775 C C . GLU A 1 102 ? 1.143 0.625 -12.898 1.00 93.44 102 GLU A C 1
ATOM 777 O O . GLU A 1 102 ? 0.164 0.261 -12.233 1.00 93.44 102 GLU A O 1
ATOM 782 N N . PRO A 1 103 ? 1.963 -0.285 -13.464 1.00 94.50 103 PRO A N 1
ATOM 783 C CA . PRO A 1 103 ? 1.745 -1.730 -13.362 1.00 94.50 103 PRO A CA 1
ATOM 784 C C . PRO A 1 103 ? 1.560 -2.278 -11.935 1.00 94.50 103 PRO A C 1
ATOM 786 O O . PRO A 1 103 ? 0.826 -3.246 -11.730 1.00 94.50 103 PRO A O 1
ATOM 789 N N . ASN A 1 104 ? 2.204 -1.674 -10.929 1.00 94.12 104 ASN A N 1
ATOM 790 C CA . ASN A 1 104 ? 2.095 -2.118 -9.535 1.00 94.12 104 ASN A CA 1
ATOM 791 C C . ASN A 1 104 ? 0.746 -1.739 -8.916 1.00 94.12 104 ASN A C 1
ATOM 793 O O . ASN A 1 104 ? 0.194 -2.514 -8.132 1.00 94.12 104 ASN A O 1
ATOM 797 N N . TYR A 1 105 ? 0.198 -0.579 -9.284 1.00 92.88 105 TYR A N 1
ATOM 798 C CA . TYR A 1 105 ? -1.142 -0.176 -8.859 1.00 92.88 105 TYR A CA 1
ATOM 799 C C . TYR A 1 105 ? -2.196 -1.117 -9.432 1.00 92.88 105 TYR A C 1
ATOM 801 O O . TYR A 1 105 ? -3.057 -1.597 -8.693 1.00 92.88 105 TYR A O 1
ATOM 809 N N . ILE A 1 106 ? -2.068 -1.465 -10.713 1.00 93.81 106 ILE A N 1
ATOM 810 C CA . ILE A 1 106 ? -2.975 -2.397 -11.388 1.00 93.81 106 ILE A CA 1
ATOM 811 C C . ILE A 1 106 ? -2.927 -3.775 -10.719 1.00 93.81 106 ILE A C 1
ATOM 813 O O . ILE A 1 106 ? -3.968 -4.283 -10.301 1.00 93.81 106 ILE A O 1
ATOM 817 N N . ALA A 1 107 ? -1.734 -4.338 -10.511 1.00 94.75 107 ALA A N 1
ATOM 818 C CA . ALA A 1 107 ? -1.585 -5.655 -9.890 1.00 94.75 107 ALA A CA 1
ATOM 819 C C . ALA A 1 107 ? -2.131 -5.728 -8.457 1.00 94.75 107 ALA A C 1
ATOM 821 O O . ALA A 1 107 ? -2.612 -6.777 -8.034 1.00 94.75 107 ALA A O 1
ATOM 822 N N . SER A 1 108 ? -2.113 -4.621 -7.712 1.00 93.62 108 SER A N 1
ATOM 823 C CA . SER A 1 108 ? -2.641 -4.588 -6.343 1.00 93.62 108 SER A CA 1
ATOM 824 C C . SER A 1 108 ? -4.160 -4.733 -6.243 1.00 93.62 108 SER A C 1
ATOM 826 O O . SER A 1 108 ? -4.665 -5.141 -5.197 1.00 93.62 108 SER A O 1
ATOM 828 N N . VAL A 1 109 ? -4.876 -4.413 -7.325 1.00 91.94 109 VAL A N 1
ATOM 829 C CA . VAL A 1 109 ? -6.339 -4.499 -7.408 1.00 91.94 109 VAL A CA 1
ATOM 830 C C . VAL A 1 109 ? -6.762 -5.684 -8.276 1.00 91.94 109 VAL A C 1
ATOM 832 O O . VAL A 1 109 ? -7.632 -6.454 -7.877 1.00 91.94 109 VAL A O 1
ATOM 835 N N . GLY A 1 110 ? -6.144 -5.839 -9.450 1.00 92.88 110 GLY A N 1
ATOM 836 C CA . GLY A 1 110 ? -6.480 -6.858 -10.448 1.00 92.88 110 GLY A CA 1
ATOM 837 C C . GLY A 1 110 ? -5.766 -8.201 -10.272 1.00 92.88 110 GLY A C 1
ATOM 838 O O . GLY A 1 110 ? -6.167 -9.178 -10.895 1.00 92.88 110 GLY A O 1
ATOM 839 N N . GLY A 1 111 ? -4.722 -8.277 -9.439 1.00 94.69 111 GLY A N 1
ATOM 840 C CA . GLY A 1 111 ? -3.945 -9.501 -9.201 1.00 94.69 111 GLY A CA 1
ATOM 841 C C . GLY A 1 111 ? -2.911 -9.847 -10.283 1.00 94.69 111 GLY A C 1
ATOM 842 O O . GLY A 1 111 ? -2.142 -10.787 -10.100 1.00 94.69 111 GLY A O 1
ATOM 843 N N . ASP A 1 112 ? -2.858 -9.080 -11.373 1.00 94.31 112 ASP A N 1
ATOM 84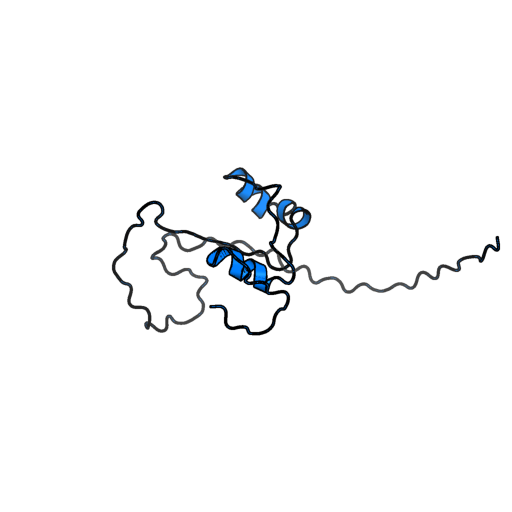4 C CA . ASP A 1 112 ? -1.893 -9.183 -12.473 1.00 94.31 112 ASP A CA 1
ATOM 845 C C . ASP A 1 112 ? -1.584 -7.766 -12.992 1.00 94.31 112 ASP A C 1
ATOM 847 O O . ASP A 1 112 ? -2.397 -6.852 -12.850 1.00 94.31 112 ASP A O 1
ATOM 851 N N . PHE A 1 113 ? -0.409 -7.569 -13.580 1.00 94.62 113 PHE A N 1
ATOM 852 C CA . PHE A 1 113 ? -0.043 -6.344 -14.287 1.00 94.62 113 PHE A CA 1
ATOM 853 C C . PHE A 1 113 ? -0.283 -6.430 -15.803 1.00 94.62 113 PHE A C 1
ATOM 855 O O . PHE A 1 113 ? 0.061 -5.496 -16.525 1.00 94.62 113 PHE A O 1
ATOM 862 N N . PHE A 1 114 ? -0.850 -7.538 -16.296 1.00 94.44 114 PHE A N 1
ATOM 863 C CA . PHE A 1 114 ? -1.270 -7.741 -17.690 1.00 94.44 114 PHE A CA 1
ATOM 864 C C . PHE A 1 114 ? -0.144 -7.534 -18.716 1.00 94.44 114 PHE A C 1
ATOM 866 O O . PHE A 1 114 ? -0.377 -7.120 -19.851 1.00 94.44 114 PHE A O 1
ATOM 873 N N . GLY A 1 115 ? 1.102 -7.804 -18.315 1.00 93.56 115 GLY A N 1
ATOM 874 C CA . GLY A 1 115 ? 2.278 -7.623 -19.169 1.00 93.56 115 GLY A CA 1
ATOM 875 C C . GLY A 1 115 ? 2.673 -6.162 -19.420 1.00 93.56 115 GLY A C 1
ATOM 876 O O . GLY A 1 115 ? 3.520 -5.913 -20.278 1.00 93.56 115 GLY A O 1
ATOM 877 N N . LEU A 1 116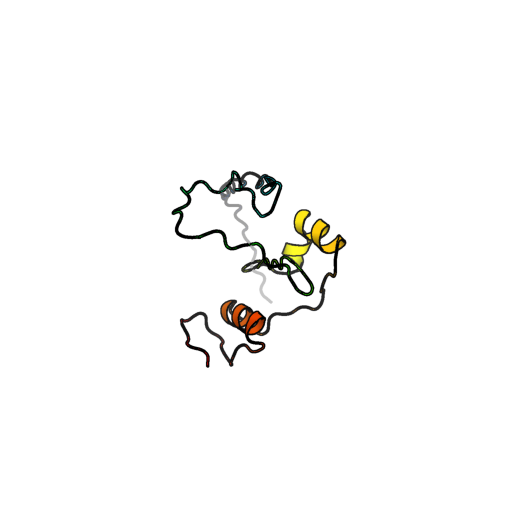 ? 2.094 -5.197 -18.699 1.00 92.88 116 LEU A N 1
ATOM 878 C CA . LEU A 1 116 ? 2.412 -3.777 -18.852 1.00 92.88 116 LEU A CA 1
ATOM 879 C C . LEU A 1 116 ? 3.814 -3.434 -18.327 1.00 92.88 116 LEU A C 1
ATOM 881 O O . LEU A 1 116 ? 4.243 -3.887 -17.269 1.00 92.88 116 LEU A O 1
ATOM 885 N N . ALA A 1 117 ? 4.526 -2.585 -19.067 1.00 90.81 117 ALA A N 1
ATOM 886 C CA . ALA A 1 117 ? 5.871 -2.114 -18.721 1.00 90.81 117 ALA A CA 1
ATOM 887 C C . ALA A 1 117 ? 6.076 -0.625 -19.063 1.00 90.81 117 ALA A C 1
ATOM 889 O O . ALA A 1 117 ? 7.202 -0.166 -19.255 1.00 90.81 117 ALA A O 1
ATOM 890 N N . ALA A 1 118 ? 4.980 0.124 -19.178 1.00 86.81 118 ALA A N 1
ATOM 891 C CA . ALA A 1 118 ? 4.957 1.539 -19.530 1.00 86.81 118 ALA A CA 1
ATOM 892 C C . ALA A 1 118 ? 4.023 2.312 -18.584 1.00 86.81 118 ALA A C 1
ATOM 894 O O . ALA A 1 118 ? 3.329 1.701 -17.777 1.00 86.81 118 ALA A O 1
ATOM 895 N N . ASP A 1 119 ? 4.054 3.640 -18.697 1.00 86.62 119 ASP A N 1
ATOM 896 C CA . ASP A 1 119 ? 3.249 4.604 -17.921 1.00 86.62 119 ASP A CA 1
ATOM 897 C C . ASP A 1 119 ? 2.248 5.347 -18.836 1.00 86.62 119 ASP A C 1
ATOM 899 O O . ASP A 1 119 ? 2.011 6.550 -18.736 1.00 86.62 119 ASP A O 1
ATOM 903 N N . SER A 1 120 ? 1.795 4.660 -19.887 1.00 88.00 120 SER A N 1
ATOM 904 C CA . SER A 1 120 ? 0.910 5.211 -20.911 1.00 88.00 120 SER A CA 1
ATOM 905 C C . SER A 1 120 ? -0.505 4.711 -20.698 1.00 88.00 120 SER A C 1
ATOM 907 O O . SER A 1 120 ? -0.692 3.513 -20.490 1.00 88.00 120 SER A O 1
ATOM 909 N N . LEU A 1 121 ? -1.492 5.591 -20.901 1.00 90.12 121 LEU A N 1
ATOM 910 C CA . LEU A 1 121 ? -2.908 5.233 -20.838 1.00 90.12 121 LEU A CA 1
ATOM 911 C C . LEU A 1 121 ? -3.189 3.943 -21.619 1.00 90.12 121 LEU A C 1
ATOM 913 O O . LEU A 1 121 ? -3.068 3.908 -22.846 1.00 90.12 121 LEU A O 1
ATOM 917 N N . THR A 1 122 ? -3.608 2.915 -20.889 1.00 89.25 122 THR A N 1
ATOM 918 C CA . THR A 1 122 ? -3.903 1.594 -21.435 1.00 89.25 122 THR A CA 1
ATOM 919 C C . THR A 1 122 ? -5.250 1.106 -20.920 1.00 89.25 122 THR A C 1
ATOM 921 O O . THR A 1 122 ? -5.607 1.321 -19.764 1.00 89.25 122 THR A O 1
ATOM 924 N N . TYR A 1 123 ? -6.003 0.434 -21.787 1.00 91.81 123 TYR A N 1
ATOM 925 C CA . TYR A 1 123 ? -7.232 -0.254 -21.412 1.00 91.81 123 TYR A CA 1
ATOM 926 C C . TYR A 1 123 ? -6.896 -1.720 -21.152 1.00 91.81 123 TYR A C 1
ATOM 928 O O . TYR A 1 123 ? -6.521 -2.442 -22.076 1.00 91.81 123 TYR A O 1
ATOM 936 N N . ILE A 1 124 ? -6.986 -2.130 -19.890 1.00 89.56 124 ILE A N 1
ATOM 937 C CA . ILE A 1 124 ? -6.824 -3.527 -19.476 1.00 89.56 124 ILE A CA 1
ATOM 938 C C . ILE A 1 124 ? -8.167 -4.280 -19.600 1.00 89.56 124 ILE A C 1
ATOM 940 O O . ILE A 1 124 ? -9.209 -3.622 -19.525 1.00 89.56 124 ILE A O 1
ATOM 944 N N . PRO A 1 125 ? -8.151 -5.606 -19.851 1.00 84.88 125 PRO A N 1
ATOM 945 C CA . PRO A 1 125 ? -9.357 -6.419 -20.053 1.00 84.88 125 PRO A CA 1
ATOM 946 C C . PRO A 1 125 ? -10.347 -6.428 -18.884 1.00 84.88 125 PRO A C 1
ATOM 948 O O . PRO A 1 125 ? -9.905 -6.280 -17.722 1.00 84.88 125 PRO A O 1
#

pLDDT: mean 76.77, std 20.23, range [33.19, 95.75]

Secondary structure (DSSP, 8-state):
--------------------PPP----PPPSSTTSPPTT--SPP-S-S--PPP---SS-S-------TT--HHHHHHSHHHHHHHTTS---TT---SSSSSHHHHHHHHHSS-TT--S-S-----

Foldseek 3Di:
DDDDDDDDDPDDDPPPPPPPPPPPPDDDADPDPPDDGPPPPDDPPPPDDDDPQDADPVHSDDDDDDDAPDDPVRQCVDPVSVVVCVVDPDDPPDDAPADDPQLRVCCVVVVGSQPDHDPDDDDDD

Radius of gyration: 23.36 Å; chains: 1; bounding box: 78×38×37 Å